Protein AF-A0A8J7LFJ5-F1 (afdb_monomer_lite)

pLDDT: mean 85.55, std 10.02, range [35.78, 94.94]

Secondary structure (DSSP, 8-state):
--GGGGSHHHHHHHHHHHHHHT--TT-EEEEET-TT-HHHHHHHHHH-TT-EEEEE-S-HHHHHHHHHTT--

InterPro domains:
  IPR029063 S-adenosyl-L-methionine-dependent methyltransferase superfamily [G3DSA:3.40.50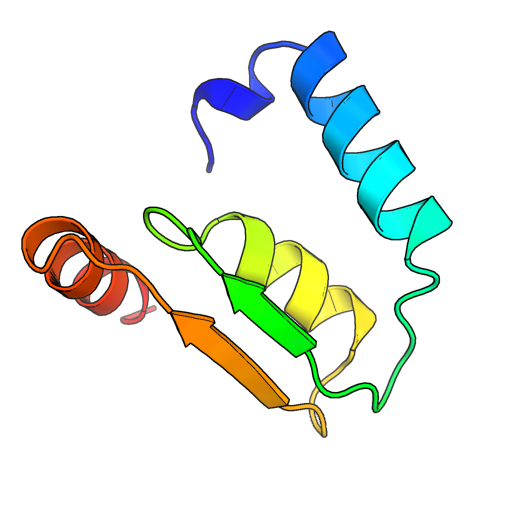.150] (2-72)
  IPR029063 S-adenosyl-L-methionine-dependent methyltransferase superfamily [SSF53335] (13-68)

Structure (mmCIF, N/CA/C/O backbone):
data_AF-A0A8J7LFJ5-F1
#
_entry.id   AF-A0A8J7LFJ5-F1
#
loop_
_atom_site.group_PDB
_atom_site.id
_atom_site.type_symbol
_atom_site.label_atom_id
_atom_site.label_alt_id
_atom_site.label_comp_id
_atom_site.label_asym_id
_atom_site.label_entity_id
_atom_site.label_seq_id
_atom_site.pdbx_PDB_ins_code
_atom_site.Cartn_x
_atom_site.Cartn_y
_atom_site.Cartn_z
_atom_site.occupancy
_atom_site.B_iso_or_equiv
_atom_site.auth_seq_id
_atom_site.auth_comp_id
_atom_site.auth_asym_id
_atom_site.auth_atom_id
_atom_site.pdbx_PDB_model_num
ATOM 1 N N . MET A 1 1 ? -0.163 10.186 -8.074 1.00 63.78 1 MET A N 1
ATOM 2 C CA . MET A 1 1 ? -1.535 9.623 -8.169 1.00 63.78 1 MET A CA 1
ATOM 3 C C . MET A 1 1 ? -1.501 8.493 -9.192 1.00 63.78 1 MET A C 1
ATOM 5 O O . MET A 1 1 ? -0.840 8.657 -10.213 1.00 63.78 1 MET A O 1
ATOM 9 N N . ASP A 1 2 ? -2.114 7.335 -8.921 1.00 79.75 2 ASP A N 1
ATOM 10 C CA . ASP A 1 2 ? -2.036 6.187 -9.840 1.00 79.75 2 ASP A CA 1
ATOM 11 C C . ASP A 1 2 ? -2.853 6.449 -11.107 1.00 79.75 2 ASP A C 1
ATOM 13 O O . ASP A 1 2 ? -4.060 6.642 -11.017 1.00 79.75 2 ASP A O 1
ATOM 17 N N . LYS A 1 3 ? -2.220 6.405 -12.287 1.00 82.81 3 LYS A N 1
ATOM 18 C CA . LYS A 1 3 ? -2.899 6.600 -13.586 1.00 82.81 3 LYS A CA 1
ATOM 19 C C . LYS A 1 3 ? -4.057 5.622 -13.792 1.00 82.81 3 LYS A C 1
ATOM 21 O O . LYS A 1 3 ? -5.040 5.931 -14.446 1.00 82.81 3 LYS A O 1
ATOM 26 N N . PHE A 1 4 ? -3.967 4.436 -13.194 1.00 83.81 4 PHE A N 1
ATOM 27 C CA . PHE A 1 4 ? -5.041 3.449 -13.261 1.00 83.81 4 PHE A CA 1
ATOM 28 C C . PHE A 1 4 ? -6.286 3.847 -12.456 1.00 83.81 4 PHE A C 1
ATOM 30 O O . PHE A 1 4 ? -7.353 3.302 -12.714 1.00 83.81 4 PHE A O 1
ATOM 37 N N . ASP A 1 5 ? -6.182 4.792 -11.515 1.00 86.19 5 ASP A N 1
ATOM 38 C CA . ASP A 1 5 ? -7.335 5.311 -10.767 1.00 86.19 5 ASP A CA 1
ATOM 39 C C . ASP A 1 5 ? -8.191 6.290 -11.595 1.00 86.19 5 ASP A C 1
ATOM 41 O O . ASP A 1 5 ? -9.231 6.731 -11.101 1.00 86.19 5 ASP A O 1
ATOM 45 N N . GLU A 1 6 ? -7.777 6.644 -12.820 1.00 90.19 6 GLU A N 1
ATOM 46 C CA . GLU A 1 6 ? -8.582 7.422 -13.778 1.00 90.19 6 GLU A CA 1
ATOM 47 C C . GLU A 1 6 ? -9.791 6.625 -14.293 1.00 90.19 6 GLU A C 1
ATOM 49 O O . GLU A 1 6 ? -10.792 7.207 -14.700 1.00 90.19 6 GLU A O 1
ATOM 54 N N . LEU A 1 7 ? -9.723 5.291 -14.237 1.00 93.81 7 LEU A N 1
ATOM 55 C CA . LEU A 1 7 ? -10.851 4.414 -14.529 1.00 93.81 7 LEU A CA 1
ATOM 56 C C . LEU A 1 7 ? -11.645 4.147 -13.248 1.00 93.81 7 LEU A C 1
ATOM 58 O O . LEU A 1 7 ? -11.155 3.491 -12.323 1.00 93.81 7 LEU A O 1
ATOM 62 N N . ASP A 1 8 ? -12.904 4.584 -13.219 1.00 93.12 8 ASP A N 1
ATOM 63 C CA .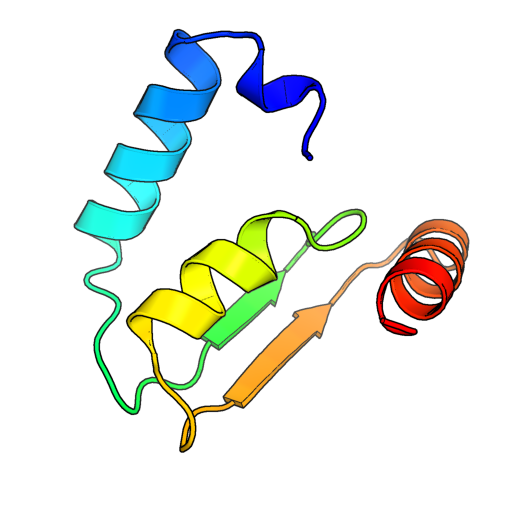 ASP A 1 8 ? -13.789 4.417 -12.058 1.00 93.12 8 ASP A CA 1
ATOM 64 C C . ASP A 1 8 ? -13.939 2.950 -11.630 1.00 93.12 8 ASP A C 1
ATOM 66 O O . ASP A 1 8 ? -13.966 2.645 -10.438 1.00 93.12 8 ASP A O 1
ATOM 70 N N . SER A 1 9 ? -13.966 2.021 -12.591 1.00 94.94 9 SER A N 1
ATOM 71 C CA . SER A 1 9 ? -14.045 0.581 -12.320 1.00 94.94 9 SER A CA 1
ATOM 72 C C . SER A 1 9 ? -12.819 0.056 -11.570 1.00 94.94 9 SER A C 1
ATOM 74 O O . SER A 1 9 ? -12.950 -0.761 -10.657 1.00 94.94 9 SER A O 1
ATOM 76 N N . VAL A 1 10 ? -11.626 0.551 -11.907 1.00 92.00 10 VAL A N 1
ATOM 77 C CA . VAL A 1 10 ? -10.379 0.171 -11.235 1.00 92.00 10 VAL A CA 1
ATOM 78 C C . VAL A 1 10 ? -10.348 0.743 -9.823 1.00 92.00 10 VAL A C 1
ATOM 80 O O . VAL A 1 10 ? -10.022 0.021 -8.879 1.00 92.00 10 VAL A O 1
ATOM 83 N N . ARG A 1 11 ? -10.752 2.007 -9.653 1.00 90.88 11 ARG A N 1
ATOM 84 C CA . ARG A 1 11 ? -10.866 2.638 -8.333 1.00 90.88 11 ARG A CA 1
ATOM 85 C C . ARG A 1 11 ? -11.859 1.894 -7.435 1.00 90.88 11 ARG A C 1
ATOM 87 O O . ARG A 1 11 ? -11.543 1.606 -6.283 1.00 90.88 11 ARG A O 1
ATOM 94 N N . ALA A 1 12 ? -13.030 1.543 -7.966 1.00 93.56 12 ALA A N 1
ATOM 95 C CA . ALA A 1 12 ? -14.052 0.795 -7.237 1.00 93.56 12 ALA A CA 1
ATOM 96 C C . ALA A 1 12 ? -13.557 -0.602 -6.827 1.00 93.56 12 ALA A C 1
ATOM 98 O O . ALA A 1 12 ? -13.732 -0.998 -5.675 1.00 93.56 12 ALA A O 1
ATOM 99 N N . CYS A 1 13 ? -12.881 -1.315 -7.734 1.00 93.88 13 CYS A N 1
ATOM 100 C CA . CYS A 1 13 ? -12.283 -2.622 -7.454 1.00 93.88 13 CYS A CA 1
ATOM 101 C C . CYS A 1 13 ? -11.256 -2.547 -6.311 1.00 93.88 13 CYS A C 1
ATOM 103 O O . CYS A 1 13 ? -11.326 -3.317 -5.352 1.00 93.88 13 CYS A O 1
ATOM 105 N N . LYS A 1 14 ? -10.351 -1.561 -6.353 1.00 90.94 14 LYS A N 1
ATOM 106 C CA . LYS A 1 14 ? -9.356 -1.323 -5.295 1.00 90.94 14 LYS A CA 1
ATOM 107 C C . LYS A 1 14 ? -10.005 -1.005 -3.949 1.00 90.94 14 LYS A C 1
ATOM 109 O O . LYS A 1 14 ? -9.603 -1.558 -2.927 1.00 90.94 14 LYS A O 1
ATOM 114 N N . GLN A 1 15 ? -11.056 -0.184 -3.934 1.00 90.62 15 GLN A N 1
ATOM 115 C CA . GLN A 1 15 ? -11.789 0.105 -2.700 1.00 90.62 15 GLN A CA 1
ATOM 116 C C . GLN A 1 15 ? -12.473 -1.147 -2.129 1.00 90.62 15 GLN A C 1
ATOM 118 O O . GLN A 1 15 ? -12.415 -1.390 -0.924 1.00 90.62 15 GLN A O 1
ATOM 123 N N . GLN A 1 16 ? -13.097 -1.968 -2.979 1.00 94.31 16 GLN A N 1
ATOM 124 C CA . GLN A 1 16 ? -13.704 -3.233 -2.557 1.00 94.31 16 GLN A CA 1
ATOM 125 C C . GLN A 1 16 ? -12.669 -4.216 -2.006 1.00 94.31 16 GLN A C 1
ATOM 127 O O . GLN A 1 16 ? -12.932 -4.874 -0.998 1.00 94.31 16 GLN A O 1
ATOM 132 N N . MET A 1 17 ? -11.486 -4.286 -2.620 1.00 92.25 17 MET A N 1
ATOM 133 C CA . MET A 1 17 ? -10.360 -5.071 -2.117 1.00 92.25 17 MET A CA 1
ATOM 134 C C . MET A 1 17 ? -9.958 -4.618 -0.707 1.00 92.25 17 MET A C 1
ATOM 136 O O . MET A 1 17 ? -9.904 -5.451 0.196 1.00 92.25 17 MET A O 1
ATOM 140 N N . LEU A 1 18 ? -9.741 -3.315 -0.485 1.00 89.69 18 LEU A N 1
ATOM 141 C CA . LEU A 1 18 ? -9.380 -2.781 0.837 1.00 89.69 18 LEU A CA 1
ATOM 142 C C . LEU A 1 18 ? -10.454 -3.084 1.893 1.00 89.69 18 LEU A C 1
ATOM 144 O O . LEU A 1 18 ? -10.125 -3.509 3.003 1.00 89.69 18 LEU A O 1
ATOM 148 N N . ASN A 1 19 ? -11.732 -2.936 1.532 1.00 91.06 19 ASN A N 1
ATOM 149 C CA . ASN A 1 19 ? -12.852 -3.257 2.418 1.00 91.06 19 ASN A CA 1
ATOM 150 C C . ASN A 1 19 ? -12.883 -4.752 2.778 1.00 91.06 19 ASN A C 1
ATOM 152 O O . ASN A 1 19 ? -13.118 -5.103 3.932 1.00 91.06 19 ASN A O 1
ATOM 156 N N . SER A 1 20 ? -12.615 -5.627 1.805 1.00 94.31 20 SER A N 1
ATOM 157 C CA . SER A 1 20 ? -12.636 -7.085 1.987 1.00 94.31 20 SER A CA 1
ATOM 158 C C . SER A 1 20 ? -11.464 -7.588 2.830 1.00 94.31 20 SER A C 1
ATOM 160 O O . SER A 1 20 ? -11.626 -8.517 3.616 1.00 94.31 20 SER A O 1
ATOM 162 N N . LEU A 1 21 ? -10.291 -6.958 2.706 1.00 91.56 21 LEU A N 1
ATOM 163 C CA . LEU A 1 21 ? -9.111 -7.266 3.520 1.00 91.56 21 LEU A CA 1
ATOM 164 C C . LEU A 1 21 ? -9.275 -6.846 4.989 1.00 91.56 21 LEU A C 1
ATOM 166 O O . LEU A 1 21 ? -8.516 -7.307 5.840 1.00 91.56 21 LEU A O 1
ATOM 170 N N . GLY A 1 22 ? -10.244 -5.976 5.300 1.00 91.19 22 GLY A N 1
ATOM 171 C CA . GLY A 1 22 ? -10.540 -5.566 6.673 1.00 91.19 22 GLY A CA 1
ATOM 172 C C . GLY A 1 2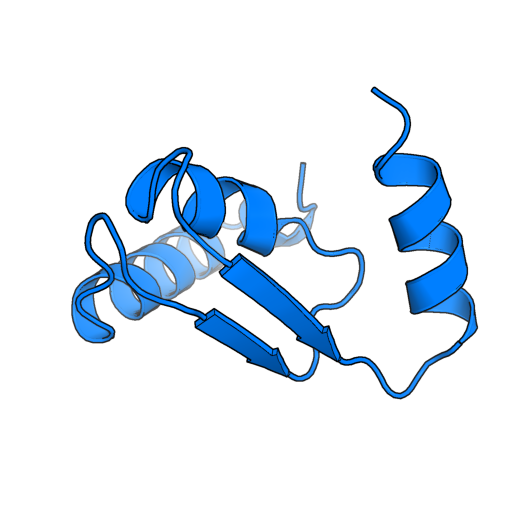2 ? -9.349 -4.904 7.367 1.00 91.19 22 GLY A C 1
ATOM 173 O O . GLY A 1 22 ? -9.105 -5.160 8.548 1.00 91.19 22 GLY A O 1
ATOM 174 N N . ILE A 1 23 ? -8.584 -4.093 6.630 1.00 90.00 23 ILE A N 1
ATOM 175 C CA . ILE A 1 23 ? -7.416 -3.370 7.146 1.00 90.00 23 ILE A CA 1
ATOM 176 C C . ILE A 1 23 ? -7.861 -2.394 8.243 1.00 90.00 23 ILE A C 1
ATOM 178 O O . ILE A 1 23 ? -8.828 -1.653 8.072 1.00 90.00 23 ILE A O 1
ATOM 182 N N . LYS A 1 24 ? -7.160 -2.404 9.382 1.00 88.88 24 LYS A N 1
ATOM 183 C CA . LYS A 1 24 ? -7.474 -1.589 10.563 1.00 88.88 24 LYS A CA 1
ATOM 184 C C . LYS A 1 24 ? -6.211 -0.984 11.161 1.00 88.88 24 LYS A C 1
ATOM 186 O O . LYS A 1 24 ? -5.101 -1.455 10.901 1.00 88.88 24 LYS A O 1
ATOM 191 N N . LYS A 1 25 ? -6.405 0.018 12.021 1.00 90.88 25 LYS A N 1
ATOM 192 C CA . LYS A 1 25 ? -5.330 0.644 12.793 1.00 90.88 25 LYS A CA 1
ATOM 193 C C . LYS A 1 25 ? -4.486 -0.411 13.519 1.00 90.88 25 LYS A C 1
ATOM 195 O O . LYS A 1 25 ? -5.032 -1.312 14.153 1.00 90.88 25 LYS A O 1
ATOM 200 N N . GLY A 1 26 ? -3.164 -0.288 13.420 1.00 89.19 26 GLY A N 1
ATOM 201 C CA . GLY A 1 26 ? -2.197 -1.192 14.049 1.00 89.19 26 GLY A CA 1
ATOM 202 C C . GLY A 1 26 ? -1.925 -2.492 13.284 1.00 89.19 26 GLY A C 1
ATOM 203 O O . GLY A 1 26 ? -1.069 -3.271 13.704 1.00 89.19 26 GLY A O 1
ATOM 204 N N . HIS A 1 27 ? -2.600 -2.750 12.157 1.00 91.94 27 HIS A N 1
ATOM 205 C CA . HIS A 1 27 ? -2.233 -3.877 11.301 1.00 91.94 27 HIS A CA 1
ATOM 206 C C . HIS A 1 27 ? -0.858 -3.660 10.658 1.00 91.94 27 HIS A C 1
ATOM 208 O O . HIS A 1 27 ? -0.473 -2.545 10.302 1.00 91.94 27 HIS A O 1
ATOM 214 N N . ARG A 1 28 ? -0.138 -4.767 10.460 1.00 91.81 28 ARG A N 1
ATOM 215 C CA . ARG A 1 28 ? 1.067 -4.819 9.628 1.00 91.81 28 ARG A CA 1
ATOM 216 C C . ARG A 1 28 ? 0.696 -5.410 8.277 1.00 91.81 28 ARG A C 1
ATOM 218 O O . ARG A 1 28 ? 0.022 -6.436 8.230 1.00 91.81 28 ARG A O 1
ATOM 225 N N . VAL A 1 29 ? 1.122 -4.768 7.195 1.00 91.50 29 VAL A N 1
ATOM 226 C CA . VAL A 1 29 ? 0.717 -5.129 5.832 1.00 91.50 29 VAL A CA 1
ATOM 227 C C . VAL A 1 29 ? 1.947 -5.436 4.985 1.00 91.50 29 VAL A C 1
ATOM 229 O O . VAL A 1 29 ? 2.942 -4.717 5.036 1.00 91.50 29 VAL A O 1
ATOM 232 N N . LEU A 1 30 ? 1.867 -6.510 4.201 1.00 91.62 30 LEU A N 1
ATOM 233 C CA . LEU A 1 30 ? 2.834 -6.853 3.164 1.00 91.62 30 LEU A CA 1
ATOM 234 C C . LEU A 1 30 ? 2.156 -6.699 1.799 1.00 91.62 30 LEU A C 1
ATOM 236 O O . LEU A 1 30 ? 1.219 -7.432 1.495 1.00 91.62 30 LEU A O 1
ATOM 240 N N . ASP A 1 31 ? 2.640 -5.762 0.989 1.00 88.25 31 ASP A N 1
ATOM 241 C CA . ASP A 1 31 ? 2.184 -5.538 -0.385 1.00 88.25 31 ASP A CA 1
ATOM 242 C C . ASP A 1 31 ? 3.166 -6.184 -1.376 1.00 88.25 31 ASP A C 1
ATOM 244 O O . ASP A 1 31 ? 4.326 -5.772 -1.489 1.00 88.25 31 ASP A O 1
ATOM 248 N N . VAL A 1 32 ? 2.711 -7.226 -2.076 1.00 90.00 32 VAL A N 1
ATOM 249 C CA . VAL A 1 32 ? 3.512 -8.003 -3.031 1.00 90.00 32 VAL A CA 1
ATOM 250 C C . VAL A 1 32 ? 3.111 -7.626 -4.452 1.00 90.00 32 VAL A C 1
ATOM 252 O O . VAL A 1 32 ? 1.963 -7.796 -4.849 1.00 90.00 32 VAL A O 1
ATOM 255 N N . GLY A 1 33 ? 4.074 -7.165 -5.251 1.00 85.56 33 GLY A N 1
ATOM 256 C CA . GLY A 1 33 ? 3.796 -6.625 -6.584 1.00 85.56 33 GLY A CA 1
ATOM 257 C C . GLY A 1 33 ? 3.373 -5.155 -6.550 1.00 85.56 33 GLY A C 1
ATOM 258 O O . GLY A 1 33 ? 2.615 -4.709 -7.407 1.00 85.56 33 GLY A O 1
ATOM 259 N N . CYS A 1 34 ? 3.914 -4.390 -5.600 1.00 80.50 34 CYS A N 1
ATOM 260 C CA . CYS A 1 34 ? 3.473 -3.043 -5.217 1.00 80.50 34 CYS A CA 1
ATOM 261 C C . CYS A 1 34 ? 3.604 -1.940 -6.292 1.00 80.50 34 CYS A C 1
ATOM 263 O O . CYS A 1 34 ? 3.282 -0.780 -6.028 1.00 80.50 34 CYS A O 1
ATOM 265 N N . ARG A 1 35 ? 4.128 -2.248 -7.492 1.00 84.38 35 ARG A N 1
ATOM 266 C CA . ARG A 1 35 ? 4.525 -1.259 -8.523 1.00 84.38 35 ARG A CA 1
ATOM 267 C C . ARG A 1 35 ? 5.341 -0.123 -7.875 1.00 84.38 35 ARG A C 1
ATOM 269 O O . ARG A 1 35 ? 6.227 -0.423 -7.078 1.00 84.38 35 ARG A O 1
ATOM 276 N N . VAL A 1 36 ? 5.031 1.142 -8.178 1.00 81.75 36 VAL A N 1
ATOM 277 C CA . VAL A 1 36 ? 5.645 2.330 -7.550 1.00 81.75 36 VAL A CA 1
ATOM 278 C C . VAL A 1 36 ? 5.079 2.659 -6.157 1.00 81.75 36 VAL A C 1
ATOM 280 O O . VAL A 1 36 ? 5.581 3.540 -5.468 1.00 81.75 36 VAL A O 1
ATOM 283 N N . GLY A 1 37 ? 4.059 1.927 -5.694 1.00 77.56 37 GLY A N 1
ATOM 284 C CA . GLY A 1 37 ? 3.576 1.999 -4.314 1.00 77.56 37 GLY A CA 1
ATOM 285 C C . GLY A 1 37 ? 2.462 3.006 -4.037 1.00 77.56 37 GLY A C 1
ATOM 286 O O . GLY A 1 37 ? 2.286 3.386 -2.884 1.00 77.56 37 GLY A O 1
ATOM 287 N N . HIS A 1 38 ? 1.679 3.411 -5.040 1.00 81.38 38 HIS A N 1
ATOM 288 C CA . HIS A 1 38 ? 0.536 4.312 -4.832 1.00 81.38 38 HIS A CA 1
ATOM 289 C C . HIS A 1 38 ? -0.514 3.759 -3.860 1.00 81.38 38 HIS A C 1
ATOM 291 O O . HIS A 1 38 ? -1.132 4.524 -3.124 1.00 81.38 38 HIS A O 1
ATOM 297 N N . GLU A 1 39 ? -0.691 2.436 -3.817 1.00 84.44 39 GLU A N 1
ATOM 298 C CA . GLU A 1 39 ? -1.629 1.823 -2.873 1.00 84.44 39 GLU A CA 1
ATOM 299 C C . GLU A 1 39 ? -1.169 1.896 -1.424 1.00 84.44 39 GLU A C 1
ATOM 301 O O . GLU A 1 39 ? -1.985 1.913 -0.502 1.00 84.44 39 GLU A O 1
ATOM 306 N N . VAL A 1 40 ? 0.142 2.014 -1.210 1.00 82.31 40 VAL A N 1
ATOM 307 C CA . VAL A 1 40 ? 0.702 2.054 0.134 1.00 82.31 40 VAL A CA 1
ATOM 308 C C . VAL A 1 40 ? 0.213 3.276 0.903 1.00 82.31 40 VAL A C 1
ATOM 310 O O . VAL A 1 40 ? -0.001 3.169 2.101 1.00 82.31 40 VAL A O 1
ATOM 313 N N . GLN A 1 41 ? -0.028 4.403 0.224 1.00 83.12 41 GLN A N 1
ATOM 314 C CA . GLN A 1 41 ? -0.527 5.622 0.861 1.00 83.12 41 GLN A CA 1
ATOM 315 C C . GLN A 1 41 ? -1.942 5.418 1.413 1.00 83.12 41 GLN A C 1
ATOM 317 O O . GLN A 1 41 ? -2.226 5.796 2.547 1.00 83.12 41 GLN A O 1
ATOM 322 N N . ARG A 1 42 ? -2.818 4.755 0.645 1.00 86.31 42 ARG A N 1
ATOM 323 C CA . ARG A 1 42 ? -4.173 4.410 1.098 1.00 86.31 42 ARG A CA 1
ATOM 324 C C . ARG A 1 42 ? -4.139 3.417 2.252 1.00 86.31 42 ARG A C 1
ATOM 326 O O . ARG A 1 42 ? -4.881 3.572 3.215 1.00 86.31 42 ARG A O 1
ATOM 333 N N . ILE A 1 43 ? -3.250 2.428 2.185 1.00 88.69 43 ILE A N 1
ATOM 334 C CA . ILE A 1 43 ? -3.065 1.460 3.269 1.00 88.69 43 ILE A CA 1
ATOM 335 C C . ILE A 1 43 ? -2.551 2.167 4.530 1.00 88.69 43 ILE A C 1
ATOM 337 O O . ILE A 1 43 ? -3.154 1.993 5.583 1.00 88.69 43 ILE A O 1
ATOM 341 N N . GLN A 1 44 ? -1.508 2.998 4.429 1.00 87.38 44 GLN A N 1
ATOM 342 C CA . GLN A 1 44 ? -0.923 3.757 5.544 1.00 87.38 44 GLN A CA 1
ATOM 343 C C . GLN A 1 44 ? -1.962 4.623 6.262 1.00 87.38 44 GLN A C 1
ATOM 345 O O . GLN A 1 44 ? -2.027 4.601 7.490 1.00 87.38 44 GLN A O 1
ATOM 350 N N . GLN A 1 45 ? -2.832 5.305 5.512 1.00 87.31 45 GLN A N 1
ATOM 351 C CA . GLN A 1 45 ? -3.938 6.084 6.080 1.00 87.31 45 GLN A CA 1
ATOM 352 C C . GLN A 1 45 ? -4.914 5.229 6.907 1.00 87.31 45 GLN A C 1
ATOM 354 O O . GLN A 1 45 ? -5.478 5.719 7.883 1.00 87.31 45 GLN A O 1
ATOM 359 N N . LEU A 1 46 ? -5.108 3.954 6.552 1.00 89.75 46 LEU A N 1
ATOM 360 C CA . LEU A 1 46 ? -5.985 3.030 7.281 1.00 89.75 46 LEU A CA 1
ATOM 361 C C . LEU A 1 46 ? -5.306 2.410 8.512 1.00 89.75 46 LEU A C 1
ATOM 363 O O . LEU A 1 46 ? -5.961 2.193 9.534 1.00 89.75 46 LEU A O 1
ATOM 367 N N . VAL A 1 47 ? -4.012 2.090 8.420 1.00 90.62 47 VAL A N 1
ATOM 368 C CA . VAL A 1 47 ? -3.274 1.407 9.496 1.00 90.62 47 VAL A CA 1
ATOM 369 C C . VAL A 1 47 ? -2.714 2.361 10.563 1.00 90.62 47 VAL A C 1
ATOM 371 O O . VAL A 1 47 ? -2.508 1.931 11.700 1.00 90.62 47 VAL A O 1
ATOM 374 N N . GLY A 1 48 ? -2.561 3.651 10.248 1.00 86.44 48 GLY A N 1
ATOM 375 C CA . GLY A 1 48 ? -2.128 4.701 11.178 1.00 86.44 48 GLY A CA 1
ATOM 376 C C . GLY A 1 48 ? -0.628 4.689 11.500 1.00 86.44 48 GLY A C 1
ATOM 377 O O . GLY A 1 48 ? 0.119 3.845 11.013 1.00 86.44 48 GLY A O 1
ATOM 378 N N . ASP A 1 49 ? -0.192 5.629 12.339 1.00 81.44 49 ASP A N 1
ATOM 379 C CA . ASP A 1 49 ? 1.234 5.963 12.522 1.00 81.44 49 ASP A CA 1
ATOM 380 C C . ASP A 1 49 ? 2.081 4.853 13.176 1.00 81.44 49 ASP A C 1
ATOM 382 O O . ASP A 1 49 ? 3.262 4.721 12.872 1.00 81.44 49 ASP A O 1
ATOM 386 N N . ASP A 1 50 ? 1.476 3.995 14.007 1.00 72.94 50 ASP A N 1
ATOM 387 C CA . ASP A 1 50 ? 2.159 2.875 14.689 1.00 72.94 50 ASP A CA 1
ATOM 388 C C . ASP A 1 50 ? 2.221 1.583 13.846 1.00 72.94 50 ASP A C 1
ATOM 390 O O . ASP A 1 50 ? 2.427 0.477 14.358 1.00 72.94 50 ASP A O 1
ATOM 394 N N . SER A 1 51 ? 1.967 1.689 12.545 1.00 77.56 51 SER A N 1
ATOM 395 C CA . SER A 1 51 ? 1.882 0.547 11.638 1.00 77.56 51 SER A CA 1
ATOM 396 C C . SER A 1 51 ? 3.187 0.262 10.896 1.00 77.56 51 SER A C 1
ATOM 398 O O . SER A 1 51 ? 4.117 1.065 10.860 1.00 77.56 51 SER A O 1
ATOM 400 N N . LEU A 1 52 ? 3.248 -0.911 10.261 1.00 82.62 52 LEU A N 1
ATOM 401 C CA . LEU A 1 52 ? 4.330 -1.265 9.348 1.00 82.62 52 LEU A CA 1
ATOM 402 C C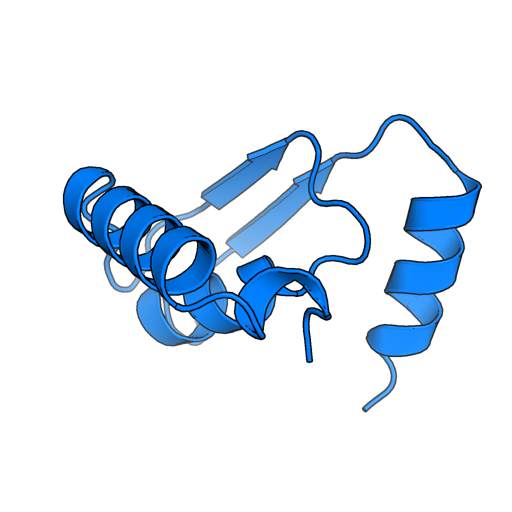 . LEU A 1 52 ? 3.741 -1.730 8.021 1.00 82.62 52 LEU A C 1
ATOM 404 O O . LEU A 1 52 ? 2.999 -2.715 7.989 1.00 82.62 52 LEU A O 1
ATOM 408 N N . VAL A 1 53 ? 4.123 -1.065 6.931 1.00 86.50 53 VAL A N 1
ATOM 409 C CA . VAL A 1 53 ? 3.818 -1.519 5.573 1.00 86.50 53 VAL A CA 1
ATOM 410 C C . VAL A 1 53 ? 5.113 -1.858 4.850 1.00 86.50 53 VAL A C 1
ATOM 412 O O . VAL A 1 53 ? 5.930 -0.984 4.568 1.00 86.50 53 VAL A O 1
ATOM 415 N N . VAL A 1 54 ? 5.305 -3.143 4.561 1.00 88.62 54 VAL A N 1
ATOM 416 C CA . VAL A 1 54 ? 6.437 -3.647 3.779 1.00 88.62 54 VAL A CA 1
ATOM 417 C C . VAL A 1 54 ? 5.976 -3.849 2.346 1.00 88.62 54 VAL A C 1
ATOM 419 O O . VAL A 1 54 ? 4.907 -4.403 2.102 1.00 88.62 54 VAL A O 1
ATOM 422 N N . ARG A 1 55 ? 6.792 -3.420 1.386 1.00 87.81 55 ARG A N 1
ATOM 423 C CA . ARG A 1 55 ? 6.506 -3.575 -0.039 1.00 87.81 55 ARG A CA 1
ATOM 424 C C . ARG A 1 55 ? 7.569 -4.438 -0.699 1.00 87.81 55 ARG A C 1
ATOM 426 O O . ARG A 1 55 ? 8.755 -4.236 -0.447 1.00 87.81 55 ARG A O 1
ATOM 433 N N . VAL A 1 56 ? 7.154 -5.346 -1.574 1.00 88.56 56 VAL A N 1
ATOM 434 C CA . VAL A 1 56 ? 8.059 -6.221 -2.326 1.00 88.56 56 VAL A CA 1
ATOM 435 C C . VAL A 1 56 ? 7.731 -6.143 -3.811 1.00 88.56 56 VAL A C 1
ATOM 437 O O . VAL A 1 56 ? 6.585 -6.316 -4.228 1.00 88.56 56 VAL A O 1
ATOM 440 N N . ASN A 1 57 ? 8.756 -5.915 -4.628 1.00 88.44 57 ASN A N 1
ATOM 441 C CA . ASN A 1 57 ? 8.670 -5.957 -6.081 1.00 88.44 57 ASN A CA 1
ATOM 442 C C . ASN A 1 57 ? 9.884 -6.712 -6.632 1.00 88.44 57 ASN A C 1
ATOM 444 O O . ASN A 1 57 ? 10.964 -6.644 -6.058 1.00 88.44 57 ASN A O 1
ATOM 448 N N . LYS A 1 58 ? 9.705 -7.441 -7.734 1.00 91.25 58 LYS A N 1
ATOM 449 C CA . LYS A 1 58 ? 10.805 -8.141 -8.414 1.00 91.25 58 LYS A CA 1
ATOM 450 C C . LYS A 1 58 ? 11.552 -7.258 -9.417 1.00 91.25 58 LYS A C 1
ATOM 452 O O . LYS A 1 58 ? 12.623 -7.634 -9.867 1.00 91.25 58 LYS A O 1
ATOM 457 N N . ASN A 1 59 ? 10.944 -6.149 -9.837 1.00 90.62 59 ASN A N 1
ATOM 458 C CA . ASN A 1 59 ? 11.534 -5.227 -10.797 1.00 90.62 59 ASN A CA 1
ATOM 459 C C . ASN A 1 59 ? 12.314 -4.144 -10.038 1.00 90.62 59 ASN A C 1
ATOM 461 O O . ASN A 1 59 ? 11.710 -3.310 -9.363 1.00 90.62 59 ASN A O 1
ATOM 465 N N . GLU A 1 60 ? 13.640 -4.170 -10.163 1.00 90.25 60 GLU A N 1
ATOM 466 C CA . GLU A 1 60 ? 14.551 -3.220 -9.517 1.00 90.25 60 GLU A CA 1
ATOM 467 C C . GLU A 1 60 ? 14.303 -1.773 -9.955 1.00 90.25 60 GLU A C 1
ATOM 469 O O . GLU A 1 60 ? 14.283 -0.882 -9.110 1.00 90.25 60 GLU A O 1
ATOM 474 N N . GLU A 1 61 ? 13.994 -1.528 -11.232 1.00 89.62 61 GLU A N 1
ATOM 475 C CA . GLU A 1 61 ? 13.677 -0.180 -11.724 1.00 89.62 61 GLU A CA 1
ATOM 476 C C . GLU A 1 61 ? 12.453 0.395 -11.003 1.00 89.62 61 GLU A C 1
ATOM 478 O O . GLU A 1 61 ? 12.437 1.558 -10.611 1.00 89.62 61 GLU A O 1
ATOM 483 N N . MET A 1 62 ? 11.437 -0.435 -10.747 1.00 86.00 62 MET A N 1
ATOM 484 C CA . MET A 1 62 ? 10.248 -0.010 -10.001 1.00 86.00 62 MET A CA 1
ATOM 485 C C . MET A 1 62 ? 10.553 0.280 -8.533 1.00 86.00 62 MET A C 1
ATOM 487 O O . MET A 1 62 ? 9.895 1.134 -7.944 1.00 86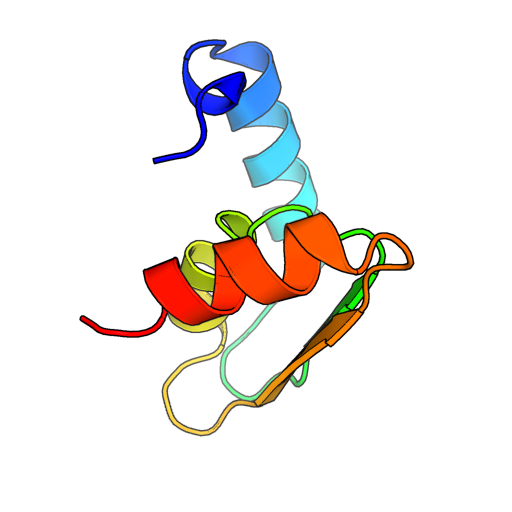.00 62 MET A O 1
ATOM 491 N N . ILE A 1 63 ? 11.528 -0.411 -7.937 1.00 88.38 63 ILE A N 1
ATOM 492 C CA . ILE A 1 63 ? 11.984 -0.118 -6.575 1.00 88.38 63 ILE A CA 1
ATOM 493 C C . ILE A 1 63 ? 12.686 1.240 -6.544 1.00 88.38 63 ILE A C 1
ATOM 495 O O . ILE A 1 63 ? 12.391 2.045 -5.661 1.00 88.38 63 ILE A O 1
ATOM 499 N N . GLU A 1 64 ? 13.571 1.510 -7.502 1.00 90.06 64 GLU A N 1
ATOM 500 C CA . GLU A 1 64 ? 14.301 2.777 -7.575 1.00 90.06 64 GLU A CA 1
ATOM 501 C C . GLU A 1 64 ? 13.376 3.967 -7.849 1.00 90.06 64 GLU A C 1
ATOM 503 O O . GLU A 1 64 ? 13.458 4.976 -7.149 1.00 90.06 64 GLU A O 1
ATOM 508 N N . GLU A 1 65 ? 12.425 3.840 -8.777 1.00 87.25 65 GLU A N 1
ATOM 509 C CA . GLU A 1 65 ? 11.403 4.874 -8.991 1.00 87.25 65 GLU A CA 1
ATOM 510 C C . GLU A 1 65 ? 10.573 5.115 -7.726 1.00 87.25 65 GLU A C 1
ATOM 512 O O . GLU A 1 65 ? 10.342 6.253 -7.321 1.00 87.25 65 GLU A O 1
ATOM 517 N N . ALA A 1 66 ? 10.192 4.049 -7.023 1.00 83.81 66 ALA A N 1
ATOM 518 C CA . ALA A 1 66 ? 9.406 4.183 -5.807 1.00 83.81 66 ALA A CA 1
ATOM 519 C C . ALA A 1 66 ? 10.175 4.810 -4.631 1.00 83.81 66 ALA A C 1
ATOM 521 O O . ALA A 1 66 ? 9.538 5.338 -3.721 1.00 83.81 66 ALA A O 1
ATOM 522 N N . LYS A 1 67 ? 11.514 4.738 -4.611 1.00 84.62 67 LYS A N 1
ATOM 523 C CA . LYS A 1 67 ? 12.352 5.449 -3.629 1.00 84.62 67 LYS A CA 1
ATOM 524 C C . LYS A 1 67 ? 12.398 6.949 -3.913 1.00 84.62 67 LYS A C 1
ATOM 526 O O . LYS A 1 67 ? 12.390 7.734 -2.972 1.00 84.62 67 LYS A O 1
ATOM 531 N N . LYS A 1 68 ? 12.409 7.353 -5.188 1.00 84.19 68 LYS A N 1
ATOM 532 C CA . LYS A 1 68 ? 12.360 8.775 -5.575 1.00 84.19 68 LYS A CA 1
ATOM 533 C C 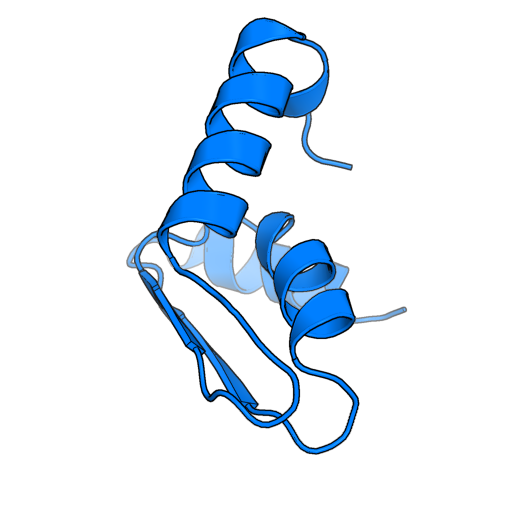. LYS A 1 68 ? 11.052 9.426 -5.124 1.00 84.19 68 LYS A C 1
ATOM 535 O O . LYS A 1 68 ? 11.067 10.527 -4.593 1.00 84.19 68 LYS A O 1
ATOM 540 N N . GLU A 1 69 ? 9.944 8.702 -5.261 1.00 72.31 69 GLU A N 1
ATOM 541 C CA . GLU A 1 69 ? 8.601 9.135 -4.844 1.00 72.31 69 GLU A CA 1
ATOM 542 C C . GLU A 1 69 ? 8.400 9.155 -3.311 1.00 72.31 69 GLU A C 1
ATOM 544 O O . GLU A 1 69 ? 7.411 9.704 -2.831 1.00 72.31 69 GLU A O 1
ATOM 549 N N . GLN A 1 70 ? 9.312 8.564 -2.523 1.00 62.59 70 GLN A N 1
ATOM 550 C CA . GLN A 1 70 ? 9.274 8.591 -1.049 1.00 62.59 70 GLN A CA 1
ATOM 551 C C . GLN A 1 70 ? 9.918 9.845 -0.436 1.00 62.59 70 GLN A C 1
ATOM 553 O O . GLN A 1 70 ? 9.794 10.051 0.769 1.00 62.59 70 GLN A O 1
ATOM 558 N N . ILE A 1 71 ? 10.599 10.677 -1.231 1.00 42.47 71 ILE A N 1
ATOM 559 C CA . ILE A 1 71 ? 11.152 11.960 -0.781 1.00 42.47 71 ILE A CA 1
ATOM 560 C C . ILE A 1 71 ? 10.083 13.039 -0.996 1.00 42.47 71 ILE A C 1
ATOM 562 O O . ILE A 1 71 ? 10.124 13.753 -1.993 1.00 42.47 71 ILE A O 1
ATOM 566 N N . ASN A 1 72 ? 9.100 13.106 -0.096 1.00 35.78 72 ASN A N 1
ATOM 567 C CA . ASN A 1 72 ? 8.227 14.262 0.160 1.00 35.78 72 ASN A CA 1
ATOM 568 C C . ASN A 1 72 ? 7.580 14.122 1.538 1.00 35.78 72 ASN A C 1
ATOM 570 O O . ASN A 1 72 ? 6.964 13.061 1.785 1.00 35.78 72 ASN A O 1
#

Organism: NCBI:txid1725256

Sequence (72 aa):
MDKFDELDSVRACKQQMLNSLGIKKGHRVLDVGCRVGHEVQRIQQLVGDDSLVVRVNKNEEMIEEAKKEQIN

Foldseek 3Di:
DDPQVVDVVSVVVLVVVCVVVVQAAADEEEAEQCQLPPVVVVSCVHNDDNYHYHYDDPDVVSVVNSVVVPPD

Radius of gyration: 12.52 Å; chains: 1; bounding box: 29×22×29 Å